Protein AF-A0A6P9AXK6-F1 (afdb_monomer)

Foldseek 3Di:
DVVVQVVVVCVQQPPDWFDPPPDIDGPDDHPQWDWDWDADPVPRDIDIDIDGDDDDDDPPDPVVVVVVVRVVVVVLVVVVWDDDPNDTHDPVPDDDDDDD

Structure (mmCIF, N/CA/C/O backbone):
data_AF-A0A6P9AXK6-F1
#
_entry.id   AF-A0A6P9AXK6-F1
#
loop_
_atom_site.group_PDB
_atom_site.id
_atom_site.type_symbol
_atom_site.label_atom_id
_atom_site.label_alt_id
_atom_site.label_comp_id
_atom_site.label_asym_id
_atom_site.label_entity_id
_atom_site.label_seq_id
_atom_site.pdbx_PDB_ins_code
_atom_site.Cartn_x
_atom_site.Cartn_y
_atom_site.Cartn_z
_atom_site.occupancy
_atom_site.B_iso_or_equiv
_atom_site.auth_seq_id
_atom_site.auth_comp_id
_atom_site.auth_asym_id
_atom_site.auth_atom_id
_atom_site.pdbx_PDB_model_num
ATOM 1 N N . MET A 1 1 ? -6.684 -11.138 -0.603 1.00 73.62 1 MET A N 1
ATOM 2 C CA . MET A 1 1 ? -7.975 -11.031 0.116 1.00 73.62 1 MET A CA 1
ATOM 3 C C . MET A 1 1 ? -8.063 -9.766 0.978 1.00 73.62 1 MET A C 1
ATOM 5 O O . MET A 1 1 ? -8.887 -8.919 0.667 1.00 73.62 1 MET A O 1
ATOM 9 N N . ARG A 1 2 ? -7.181 -9.572 1.978 1.00 86.00 2 ARG A N 1
ATOM 10 C CA . ARG A 1 2 ? -7.213 -8.416 2.908 1.00 86.00 2 ARG A CA 1
ATOM 11 C C . ARG A 1 2 ? -7.147 -7.041 2.234 1.00 86.00 2 ARG A C 1
ATOM 13 O O . ARG A 1 2 ? -7.969 -6.188 2.531 1.00 86.00 2 ARG A O 1
ATOM 20 N N . LEU A 1 3 ? -6.244 -6.863 1.265 1.00 86.31 3 LEU A N 1
ATOM 21 C CA . LEU A 1 3 ? -6.122 -5.601 0.521 1.00 86.31 3 LEU A CA 1
ATOM 22 C C . LEU A 1 3 ? -7.427 -5.196 -0.184 1.00 86.31 3 LEU A C 1
ATOM 24 O O . LEU A 1 3 ? -7.729 -4.016 -0.273 1.00 86.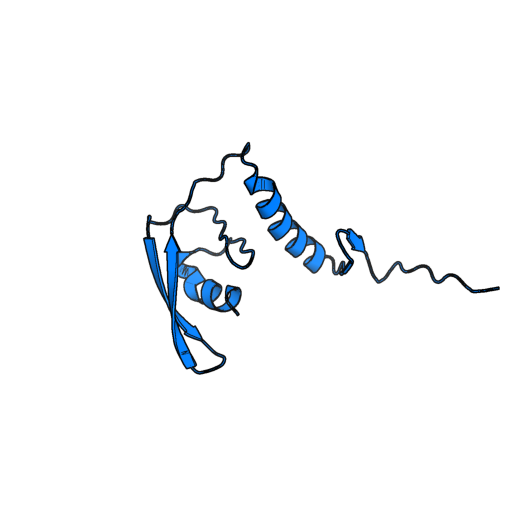31 3 LEU A O 1
ATOM 28 N N . ARG A 1 4 ? -8.199 -6.165 -0.695 1.00 88.00 4 ARG A N 1
ATOM 29 C CA . ARG A 1 4 ? -9.452 -5.879 -1.407 1.00 88.00 4 ARG A CA 1
ATOM 30 C C . ARG A 1 4 ? -10.520 -5.355 -0.451 1.00 88.00 4 ARG A C 1
ATOM 32 O O . ARG A 1 4 ? -11.114 -4.335 -0.753 1.00 88.00 4 ARG A O 1
ATOM 39 N N . MET A 1 5 ? -10.694 -6.016 0.694 1.00 90.19 5 MET A N 1
ATOM 40 C CA . MET A 1 5 ? -11.628 -5.580 1.742 1.00 90.19 5 MET A CA 1
ATOM 41 C C . MET A 1 5 ? -11.243 -4.197 2.283 1.00 90.19 5 MET A C 1
ATOM 43 O O . MET A 1 5 ? -12.093 -3.340 2.459 1.00 90.19 5 MET A O 1
ATOM 47 N N . LEU A 1 6 ? -9.944 -3.932 2.452 1.00 90.19 6 LEU A N 1
ATOM 48 C CA . LEU A 1 6 ? -9.470 -2.610 2.859 1.00 90.19 6 LEU A CA 1
ATOM 49 C C . LEU A 1 6 ? -9.812 -1.523 1.822 1.00 90.19 6 LEU A C 1
ATOM 51 O O . LEU A 1 6 ? -10.252 -0.439 2.188 1.00 90.19 6 LEU A O 1
ATOM 55 N N . LYS A 1 7 ? -9.656 -1.823 0.525 1.00 87.69 7 LYS A N 1
ATOM 56 C CA . LYS A 1 7 ? -9.984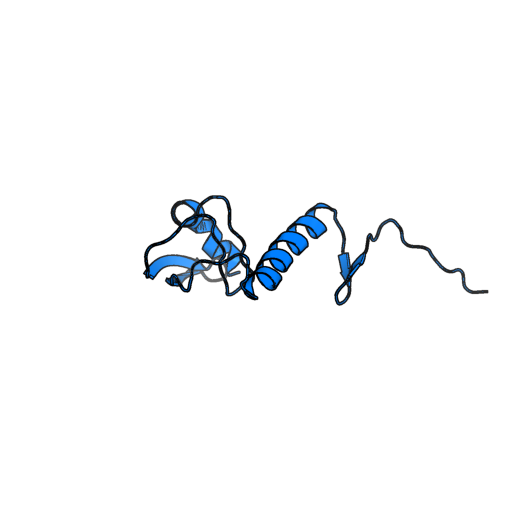 -0.896 -0.570 1.00 87.69 7 LYS A CA 1
ATOM 57 C C . LYS A 1 7 ? -11.471 -0.555 -0.674 1.00 87.69 7 LYS A C 1
ATOM 59 O O . LYS A 1 7 ? -11.793 0.495 -1.211 1.00 87.69 7 LYS A O 1
ATOM 64 N N . GLU A 1 8 ? -12.372 -1.397 -0.170 1.00 89.44 8 GLU A N 1
ATOM 65 C CA . GLU A 1 8 ? -13.811 -1.081 -0.133 1.00 89.44 8 GLU A CA 1
ATOM 66 C C . GLU A 1 8 ? -14.117 0.087 0.820 1.00 89.44 8 GLU A C 1
ATOM 68 O O . GLU A 1 8 ? -15.134 0.757 0.673 1.00 89.44 8 GLU A O 1
ATOM 73 N N . HIS A 1 9 ? -13.193 0.403 1.730 1.00 90.81 9 HIS A N 1
ATOM 74 C CA . HIS A 1 9 ? -13.296 1.512 2.673 1.00 90.81 9 HIS A CA 1
ATOM 75 C C . HIS A 1 9 ? -12.434 2.721 2.284 1.00 90.81 9 HIS A C 1
ATOM 77 O O . HIS A 1 9 ? -11.950 3.447 3.154 1.00 90.81 9 HIS A O 1
ATOM 83 N N . GLN A 1 10 ? -12.251 2.962 0.980 1.00 87.75 10 GLN A N 1
ATOM 84 C CA . GLN A 1 10 ? -11.487 4.099 0.446 1.00 87.75 10 GLN A CA 1
ATOM 85 C C . GLN A 1 10 ? -11.986 5.459 0.963 1.00 87.75 10 GLN A C 1
ATOM 87 O O . GLN A 1 10 ? -11.182 6.361 1.169 1.00 87.75 10 GLN A O 1
ATOM 92 N N . SER A 1 11 ? -13.278 5.587 1.280 1.00 87.81 11 SER A N 1
ATOM 93 C CA . SER A 1 11 ? -13.848 6.787 1.912 1.00 87.81 11 SER A CA 1
ATOM 94 C C . SER A 1 11 ? -13.258 7.109 3.291 1.00 87.81 11 SER A C 1
ATOM 96 O O . SER A 1 11 ? -13.276 8.265 3.702 1.00 87.81 11 SER A O 1
ATOM 98 N N . VAL A 1 12 ? -12.734 6.107 4.004 1.00 89.56 12 VAL A N 1
ATOM 99 C CA . VAL A 1 12 ? -12.161 6.259 5.350 1.00 89.56 12 VAL A CA 1
ATOM 100 C C . VAL A 1 12 ? -10.638 6.364 5.300 1.00 89.56 12 VAL A C 1
ATOM 102 O O . VAL A 1 12 ? -10.056 7.192 5.993 1.00 89.56 12 VAL A O 1
ATOM 105 N N . ILE A 1 13 ? -9.981 5.521 4.498 1.00 90.00 13 ILE A N 1
ATOM 106 C CA . ILE A 1 13 ? -8.509 5.459 4.426 1.00 90.00 13 ILE A CA 1
ATOM 107 C C . ILE A 1 13 ? -7.905 6.432 3.402 1.00 90.00 13 ILE A C 1
ATOM 109 O O . ILE A 1 13 ? -6.707 6.700 3.453 1.00 90.00 13 ILE A O 1
ATOM 113 N N . GLY A 1 14 ? -8.717 6.955 2.483 1.00 88.94 14 GLY A N 1
ATOM 114 C CA . GLY A 1 14 ? -8.290 7.802 1.375 1.00 88.94 14 GLY A CA 1
ATOM 115 C C . GLY A 1 14 ? -7.746 7.032 0.167 1.00 88.94 14 GLY A C 1
ATOM 116 O O . GLY A 1 14 ? -7.576 5.810 0.176 1.00 88.94 14 GLY A O 1
ATOM 117 N N . ASP A 1 15 ? -7.448 7.780 -0.894 1.00 86.69 15 ASP A N 1
ATOM 118 C CA . ASP A 1 15 ? -7.008 7.230 -2.185 1.00 86.69 15 ASP A CA 1
ATOM 119 C C . ASP A 1 15 ? -5.572 6.695 -2.150 1.00 86.69 15 ASP A C 1
ATOM 121 O O . ASP A 1 15 ? -5.204 5.765 -2.876 1.00 86.69 15 ASP A O 1
ATOM 125 N N . ILE A 1 16 ? -4.744 7.288 -1.290 1.00 89.06 16 ILE A N 1
ATOM 126 C CA . ILE A 1 16 ? -3.320 6.992 -1.185 1.00 89.06 16 ILE A CA 1
ATOM 127 C C . ILE A 1 16 ? -3.093 6.126 0.050 1.00 89.06 16 ILE A C 1
ATOM 129 O O . ILE A 1 16 ? -3.215 6.580 1.184 1.00 89.06 16 ILE A O 1
ATOM 133 N N . SER A 1 17 ? -2.715 4.869 -0.178 1.00 92.00 17 SER A N 1
ATOM 134 C CA . SER A 1 17 ? -2.356 3.929 0.882 1.00 92.00 17 SER A CA 1
ATOM 135 C C . SER A 1 17 ? -1.288 2.939 0.420 1.00 92.00 17 SER A C 1
ATOM 137 O O . SER A 1 17 ? -1.214 2.562 -0.757 1.00 92.00 17 SER A O 1
ATOM 139 N N . ALA A 1 18 ? -0.463 2.495 1.368 1.00 92.62 18 ALA A N 1
ATOM 140 C CA . ALA A 1 18 ? 0.439 1.364 1.196 1.00 92.62 18 ALA A CA 1
ATOM 141 C C . ALA A 1 18 ? 0.125 0.305 2.258 1.00 92.62 18 ALA A C 1
ATOM 143 O O . ALA A 1 18 ? -0.031 0.617 3.435 1.00 92.62 18 ALA A O 1
ATOM 144 N N . PHE A 1 19 ? -0.000 -0.950 1.832 1.00 91.75 19 PHE A N 1
ATOM 145 C CA . PHE A 1 19 ? -0.399 -2.056 2.699 1.00 91.75 19 PHE A CA 1
ATOM 146 C C . PHE A 1 19 ? 0.383 -3.315 2.338 1.00 91.75 19 PHE A C 1
ATOM 148 O O . PHE A 1 19 ? 0.368 -3.739 1.180 1.00 91.75 19 PHE A O 1
ATOM 155 N N . ASP A 1 20 ? 1.044 -3.918 3.324 1.00 88.56 20 ASP A N 1
ATOM 156 C CA . ASP A 1 20 ? 1.859 -5.128 3.142 1.00 88.56 20 ASP A CA 1
ATOM 157 C C .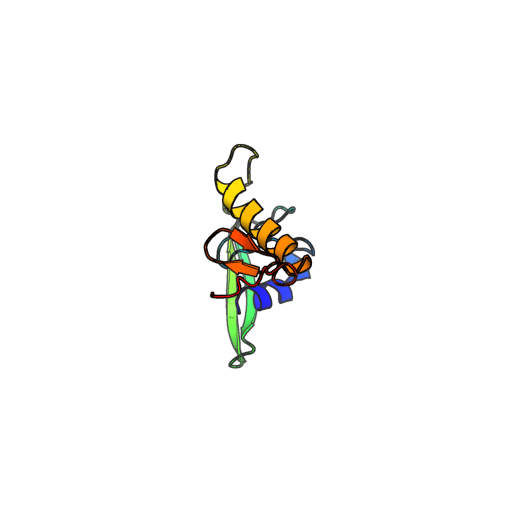 ASP A 1 20 ? 1.111 -6.438 3.461 1.00 88.56 20 ASP A C 1
ATOM 159 O O . ASP A 1 20 ? 1.630 -7.525 3.209 1.00 88.56 20 ASP A O 1
ATOM 163 N N . GLY A 1 21 ? -0.122 -6.352 3.973 1.00 88.00 21 GLY A N 1
ATOM 164 C CA . GLY A 1 21 ? -0.895 -7.497 4.469 1.00 88.00 21 GLY A CA 1
ATOM 165 C C . GLY A 1 21 ? -1.178 -7.458 5.974 1.00 88.00 21 GLY A C 1
ATOM 166 O O . GLY A 1 21 ? -2.084 -8.172 6.430 1.00 88.00 21 GLY A O 1
ATOM 167 N N . PHE A 1 22 ? -0.450 -6.615 6.710 1.00 88.12 22 PHE A N 1
ATOM 168 C CA . PHE A 1 22 ? -0.592 -6.380 8.144 1.00 88.12 22 PHE A CA 1
ATOM 169 C C . PHE A 1 22 ? -0.488 -4.890 8.505 1.00 88.12 22 PHE A C 1
ATOM 171 O O . PHE A 1 22 ? -1.412 -4.357 9.117 1.00 88.12 22 PHE A O 1
ATOM 178 N N . LEU A 1 23 ? 0.582 -4.206 8.095 1.00 91.94 23 LEU A N 1
ATOM 179 C CA . LEU A 1 23 ? 0.795 -2.787 8.354 1.00 91.94 23 LEU A CA 1
ATOM 180 C C . LEU A 1 23 ? 0.170 -1.927 7.252 1.00 91.94 23 LEU A C 1
ATOM 182 O O . LEU A 1 23 ? 0.375 -2.158 6.057 1.00 91.94 23 LEU A O 1
ATOM 186 N N . LEU A 1 24 ? -0.590 -0.918 7.675 1.00 93.50 24 LEU A N 1
ATOM 187 C CA . LEU A 1 24 ? -1.216 0.077 6.814 1.00 93.50 24 LEU A CA 1
ATOM 188 C C . LEU A 1 24 ? -0.523 1.426 7.005 1.00 93.50 24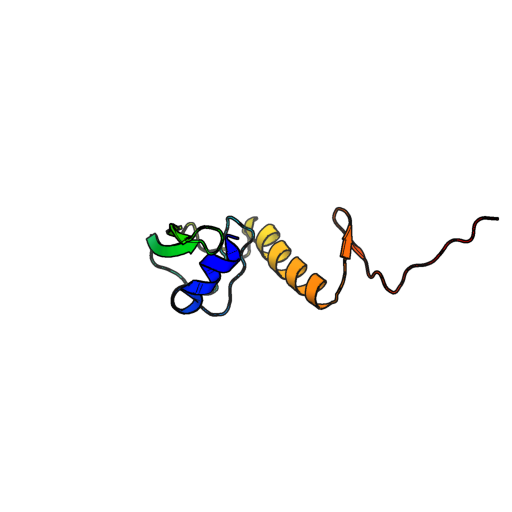 LEU A C 1
ATOM 190 O O . LEU A 1 24 ? -0.528 1.982 8.100 1.00 93.50 24 LEU A O 1
ATOM 194 N N . TYR A 1 25 ? 0.039 1.953 5.924 1.00 93.62 25 TYR A N 1
ATOM 195 C CA . TYR A 1 25 ? 0.671 3.263 5.873 1.00 93.62 25 TYR A CA 1
ATOM 196 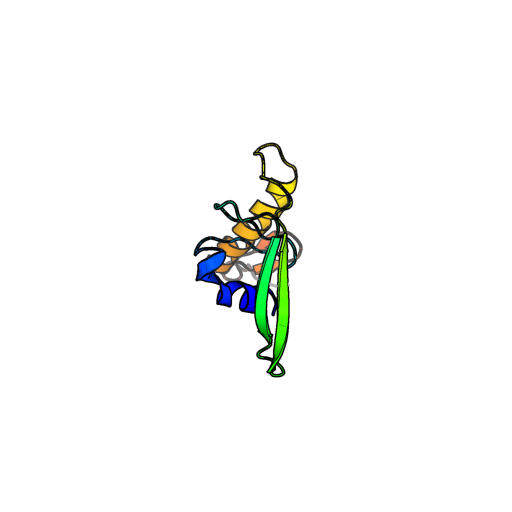C C . TYR A 1 25 ? -0.245 4.244 5.144 1.00 93.62 25 TYR A C 1
ATOM 198 O O . TYR A 1 25 ? -0.661 3.981 4.009 1.00 93.62 25 TYR A O 1
ATOM 206 N N . LEU A 1 26 ? -0.535 5.372 5.793 1.00 94.25 26 LEU A N 1
ATOM 207 C CA . LEU A 1 26 ? -1.427 6.416 5.295 1.00 94.25 26 LEU A CA 1
ATOM 208 C C . LEU A 1 26 ? -0.756 7.792 5.397 1.00 94.25 26 LEU A C 1
ATOM 210 O O . LEU A 1 26 ? -0.021 8.032 6.356 1.00 94.25 26 LEU A O 1
ATOM 214 N N . PRO A 1 27 ? -1.039 8.712 4.458 1.00 92.38 27 PRO A N 1
ATOM 215 C CA . PRO A 1 27 ? -0.627 10.111 4.564 1.00 92.38 27 PRO A CA 1
ATOM 216 C C . PRO A 1 27 ? -1.539 10.927 5.496 1.00 92.38 27 PRO A C 1
ATOM 218 O O . PRO A 1 27 ? -1.237 12.078 5.797 1.00 92.38 27 PRO A O 1
ATOM 221 N N . ILE A 1 28 ? -2.658 10.346 5.942 1.00 91.94 28 ILE A N 1
ATOM 222 C CA . ILE A 1 28 ? -3.618 10.962 6.859 1.00 91.94 28 ILE A CA 1
ATOM 223 C C . ILE A 1 28 ? -3.578 10.280 8.225 1.00 91.94 28 ILE A C 1
ATOM 225 O O . ILE A 1 28 ? -3.351 9.074 8.336 1.00 91.94 28 ILE A O 1
ATOM 229 N N . LYS A 1 29 ? -3.844 11.054 9.278 1.00 92.00 29 LYS A N 1
ATOM 230 C CA . LYS A 1 29 ? -3.984 10.530 10.636 1.00 92.00 29 LYS A CA 1
ATOM 231 C C . LYS A 1 29 ? -5.424 10.078 10.866 1.00 92.00 29 LYS A C 1
ATOM 233 O O . LYS A 1 29 ? -6.348 10.879 10.755 1.00 92.00 29 LYS A O 1
ATOM 238 N N . LEU A 1 30 ? -5.599 8.810 11.224 1.00 92.31 30 LEU A N 1
ATOM 239 C CA . LEU A 1 30 ? -6.895 8.255 11.610 1.00 92.31 30 LEU A CA 1
ATOM 240 C C . LEU A 1 30 ? -7.149 8.402 13.122 1.00 92.31 30 LEU A C 1
ATOM 242 O O . LEU A 1 30 ? -6.202 8.588 13.896 1.00 92.31 30 LEU A O 1
ATOM 246 N N . PRO A 1 31 ? -8.415 8.278 13.567 1.00 93.25 31 PRO A N 1
ATOM 247 C CA . PRO A 1 31 ? -8.740 8.071 14.974 1.00 93.25 31 PRO A CA 1
ATOM 248 C C . PRO A 1 31 ? -8.026 6.843 15.558 1.00 93.25 31 PRO A C 1
ATOM 250 O O . PRO A 1 31 ? -7.650 5.923 14.833 1.00 93.25 31 PRO A O 1
ATOM 253 N N . GLN A 1 32 ? -7.887 6.799 16.888 1.00 93.62 32 GLN A N 1
ATOM 254 C CA . GLN A 1 32 ? -7.121 5.752 17.578 1.00 93.62 32 GLN A CA 1
ATOM 255 C C . GLN A 1 32 ? -7.581 4.328 17.232 1.00 93.62 32 GLN A C 1
ATOM 257 O O . GLN A 1 32 ? -6.756 3.430 17.071 1.00 93.62 32 GLN A O 1
ATOM 262 N N . ASN A 1 33 ? -8.892 4.122 17.121 1.00 94.06 33 ASN A N 1
ATOM 263 C CA . ASN A 1 33 ? -9.491 2.860 16.714 1.00 94.06 33 ASN A CA 1
ATOM 264 C C . ASN A 1 33 ? -10.577 3.141 15.678 1.00 94.06 33 ASN A C 1
ATOM 266 O O . ASN A 1 33 ? -11.460 3.965 15.914 1.00 94.06 33 ASN A O 1
ATOM 270 N N . VAL A 1 34 ? -10.534 2.421 14.564 1.00 93.94 34 VAL A N 1
ATOM 271 C CA . VAL A 1 34 ? -11.548 2.458 13.512 1.00 93.94 34 VAL A CA 1
ATOM 272 C C . VAL A 1 34 ? -12.027 1.029 13.292 1.00 93.94 34 VAL A C 1
ATOM 274 O O . VAL A 1 34 ? -11.223 0.142 13.013 1.00 93.94 34 VAL A O 1
ATOM 277 N N . ASN A 1 35 ? -13.330 0.802 13.443 1.00 93.88 35 ASN A N 1
ATOM 278 C CA . ASN A 1 35 ? -13.959 -0.486 13.166 1.00 93.88 35 ASN A CA 1
ATOM 279 C C . ASN A 1 35 ? -14.784 -0.359 11.889 1.00 93.88 35 ASN A C 1
ATOM 281 O O . ASN A 1 35 ? -15.603 0.551 11.767 1.00 93.88 35 ASN A O 1
ATOM 285 N N . LEU A 1 36 ? -14.559 -1.264 10.948 1.00 91.69 36 LEU A N 1
ATOM 286 C CA . LEU A 1 36 ? -15.180 -1.289 9.634 1.00 91.69 36 LEU A CA 1
ATOM 287 C C . LEU A 1 36 ? -15.796 -2.664 9.416 1.00 91.69 36 LEU A C 1
ATOM 289 O O . LEU A 1 36 ? -15.219 -3.676 9.798 1.00 91.69 36 LEU A O 1
ATOM 293 N N . LYS A 1 37 ? -16.962 -2.710 8.783 1.00 92.12 37 LYS A N 1
ATOM 294 C CA . LYS A 1 37 ? -17.614 -3.962 8.401 1.00 92.12 37 LYS A CA 1
ATOM 295 C C . LYS A 1 37 ? -17.494 -4.142 6.900 1.00 92.12 37 LYS A C 1
ATOM 297 O O . LYS A 1 37 ? -17.843 -3.233 6.154 1.00 92.12 37 LYS A O 1
ATOM 302 N N . CYS A 1 38 ? -17.044 -5.312 6.473 1.00 89.88 38 CYS A N 1
ATOM 303 C CA . CYS A 1 38 ? -17.018 -5.696 5.068 1.00 89.88 38 CYS A CA 1
ATOM 304 C C . CYS A 1 38 ? -17.527 -7.123 4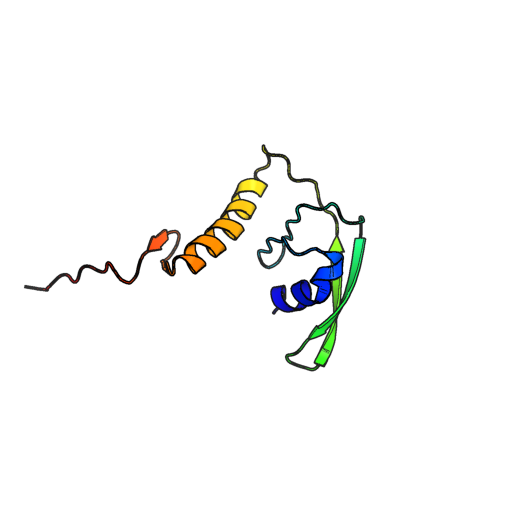.902 1.00 89.88 38 CYS A C 1
ATOM 306 O O . CYS A 1 38 ? -17.461 -7.929 5.829 1.00 89.88 38 CYS A O 1
ATOM 308 N N . GLU A 1 39 ? -17.956 -7.459 3.697 1.00 89.44 39 GLU A N 1
ATOM 309 C CA . GLU A 1 39 ? -18.341 -8.819 3.353 1.00 89.44 39 GLU A CA 1
ATOM 310 C C . GLU A 1 39 ? -17.210 -9.512 2.592 1.00 89.44 39 GLU A C 1
ATOM 312 O O . GLU A 1 39 ? -16.643 -8.996 1.620 1.00 89.44 39 GLU A O 1
ATOM 317 N N . ARG A 1 40 ? -16.863 -10.723 3.019 1.00 88.06 40 ARG A N 1
ATOM 318 C CA . ARG A 1 40 ? -15.877 -11.531 2.322 1.00 88.06 40 ARG A CA 1
ATOM 319 C C . ARG A 1 40 ? -16.507 -12.144 1.070 1.00 88.06 40 ARG A C 1
ATOM 321 O O . ARG A 1 40 ? -17.182 -13.159 1.121 1.00 88.06 40 ARG A O 1
ATOM 328 N N . LYS A 1 41 ? -16.151 -11.604 -0.096 1.00 85.12 41 LYS A N 1
ATOM 329 C CA . LYS A 1 41 ? -16.637 -12.070 -1.415 1.00 85.12 41 LYS A CA 1
ATOM 330 C C . LYS A 1 41 ? -16.367 -13.541 -1.775 1.00 85.12 41 LYS A C 1
ATOM 332 O O . LYS A 1 41 ? -16.842 -13.984 -2.811 1.00 85.12 41 LYS A O 1
ATOM 337 N N . THR A 1 42 ? -15.564 -14.281 -1.007 1.00 86.75 42 THR A N 1
ATOM 338 C CA . THR A 1 42 ? -15.338 -15.715 -1.269 1.00 86.75 42 THR A CA 1
ATOM 339 C C . THR A 1 42 ? -16.454 -16.600 -0.725 1.00 86.75 42 THR A C 1
ATOM 341 O O . THR A 1 42 ? -16.661 -17.677 -1.264 1.00 86.75 42 THR A O 1
ATOM 344 N N . ASP A 1 43 ? -17.137 -16.178 0.339 1.00 89.88 43 ASP A N 1
ATOM 345 C CA . ASP A 1 43 ? -18.127 -16.993 1.057 1.00 89.88 43 ASP A CA 1
ATOM 346 C C . ASP A 1 43 ? -19.313 -16.192 1.623 1.00 89.88 43 ASP A C 1
ATOM 348 O O . ASP A 1 43 ? -20.170 -16.766 2.285 1.00 89.88 43 ASP A O 1
ATOM 352 N N . GLY A 1 44 ? -19.373 -14.881 1.382 1.00 87.44 44 GLY A N 1
ATOM 353 C CA . GLY A 1 44 ? -20.458 -14.005 1.831 1.00 87.44 44 GLY A CA 1
ATOM 354 C C . GLY A 1 44 ? -20.459 -13.707 3.333 1.00 87.44 44 GLY A C 1
ATOM 355 O O . GLY A 1 44 ? -21.415 -13.142 3.852 1.00 87.44 44 GLY A O 1
ATOM 356 N N . MET A 1 45 ? -19.406 -14.089 4.061 1.00 90.81 45 MET A N 1
ATOM 357 C CA . MET A 1 45 ? -19.346 -13.896 5.512 1.00 90.81 45 MET A CA 1
ATOM 358 C C . MET A 1 45 ? -19.041 -12.439 5.876 1.00 90.81 45 MET A C 1
ATOM 360 O O . MET A 1 45 ? -18.130 -11.828 5.309 1.00 90.81 45 MET A O 1
ATOM 364 N N . GLU A 1 46 ? -19.743 -11.899 6.878 1.00 91.81 46 GLU A N 1
ATOM 365 C CA . GLU A 1 46 ? -19.414 -10.591 7.455 1.00 91.81 46 GLU A CA 1
ATOM 366 C C . GLU A 1 46 ? -18.076 -10.677 8.211 1.00 91.81 46 GLU A C 1
ATOM 368 O O . GLU A 1 46 ? -17.848 -11.559 9.041 1.00 91.81 46 GLU A O 1
ATOM 373 N N . VAL A 1 47 ? -17.173 -9.746 7.918 1.00 91.75 47 VAL A N 1
ATOM 374 C CA . VAL A 1 47 ? -15.858 -9.621 8.543 1.00 91.75 47 VAL A CA 1
ATOM 375 C C . VAL A 1 47 ? -15.734 -8.228 9.145 1.00 91.75 47 VAL A C 1
ATOM 377 O O . VAL A 1 47 ? -15.997 -7.219 8.491 1.00 91.75 47 VAL A O 1
ATOM 380 N N . ASN A 1 48 ? -15.279 -8.173 10.394 1.00 92.19 48 ASN A N 1
ATOM 381 C CA . ASN A 1 48 ? -14.981 -6.922 11.078 1.00 92.19 48 ASN A CA 1
ATOM 382 C C . ASN A 1 48 ? -13.489 -6.579 10.915 1.00 92.19 48 ASN A C 1
ATOM 384 O O . ASN A 1 48 ? -12.616 -7.315 11.381 1.00 92.19 48 ASN A O 1
ATOM 388 N N . LEU A 1 49 ? -13.192 -5.472 10.237 1.00 91.75 49 LEU A N 1
ATOM 389 C CA . LEU A 1 49 ? -11.860 -4.890 10.126 1.00 91.75 49 LEU A CA 1
ATOM 390 C C . LEU A 1 49 ? -11.643 -3.878 11.249 1.00 91.75 49 LEU A C 1
ATOM 392 O O . LEU A 1 49 ? -12.281 -2.831 11.293 1.00 91.75 49 LEU A O 1
ATOM 396 N N . LYS A 1 50 ? -10.662 -4.148 12.105 1.00 93.25 50 LYS A N 1
ATOM 397 C CA . LYS A 1 50 ? -10.197 -3.201 13.116 1.00 93.25 50 LYS A CA 1
ATOM 398 C C . LYS A 1 50 ? -8.869 -2.592 12.683 1.00 93.25 50 LYS A C 1
ATOM 400 O O . LYS A 1 50 ? -7.873 -3.301 12.56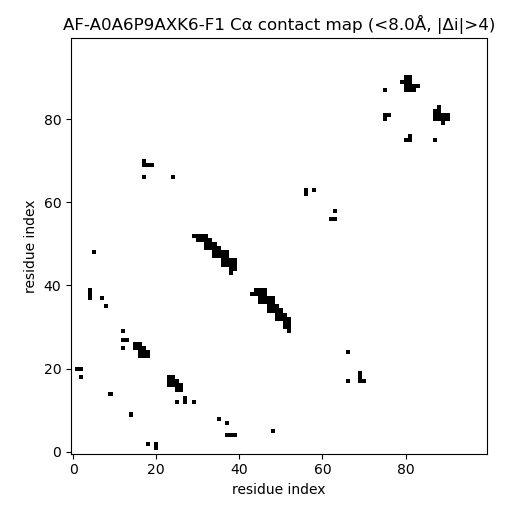3 1.00 93.25 50 LYS A O 1
ATOM 405 N N . ILE A 1 51 ? -8.852 -1.281 12.479 1.00 93.38 51 ILE A N 1
ATOM 406 C CA . ILE A 1 51 ? -7.644 -0.497 12.219 1.00 93.38 51 ILE A CA 1
ATOM 407 C C . ILE A 1 51 ? -7.304 0.254 13.503 1.00 93.38 51 ILE A C 1
ATOM 409 O O . ILE A 1 51 ? -8.154 0.932 14.081 1.00 93.38 51 ILE A O 1
ATOM 413 N N . GLN A 1 52 ? -6.065 0.117 13.966 1.00 95.00 52 GLN A N 1
ATOM 414 C CA . GLN A 1 52 ? -5.581 0.805 15.159 1.00 95.00 52 GLN A CA 1
ATOM 415 C C . GLN A 1 52 ? -4.423 1.716 14.783 1.00 95.00 52 GLN A C 1
ATOM 417 O O . GLN A 1 52 ? -3.491 1.288 14.099 1.00 95.00 52 GLN A O 1
ATOM 422 N N . MET A 1 53 ? -4.476 2.963 15.245 1.00 94.12 53 MET A N 1
ATOM 423 C CA . MET A 1 53 ? -3.367 3.892 15.083 1.00 94.12 53 MET A CA 1
ATOM 424 C C . MET A 1 53 ? -2.218 3.443 15.989 1.0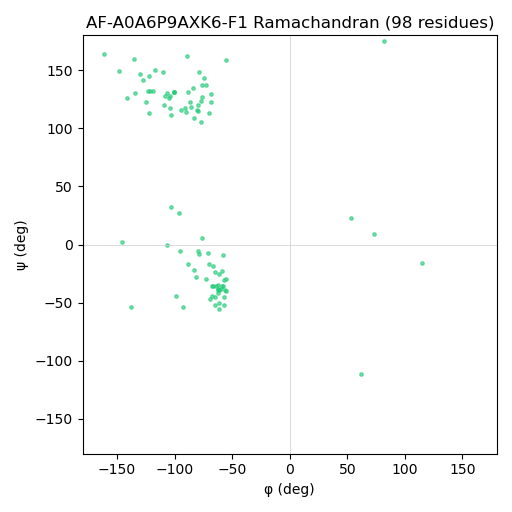0 94.12 53 MET A C 1
ATOM 426 O O . MET A 1 53 ? -2.340 3.463 17.215 1.00 94.12 53 MET A O 1
ATOM 430 N N . THR A 1 54 ? -1.116 3.005 15.384 1.00 93.06 54 THR A N 1
ATOM 431 C CA . THR A 1 54 ? 0.044 2.476 16.116 1.00 93.06 54 THR A CA 1
ATOM 432 C C . THR A 1 54 ? 1.073 3.560 16.394 1.00 93.06 54 THR A C 1
ATOM 434 O O . THR A 1 54 ? 1.453 3.762 17.542 1.00 93.06 54 THR A O 1
ATOM 437 N N . LYS A 1 55 ? 1.517 4.277 15.358 1.00 91.44 55 LYS A N 1
ATOM 438 C CA . LYS A 1 55 ? 2.452 5.398 15.485 1.00 91.44 55 LYS A CA 1
ATOM 439 C C . LYS A 1 55 ? 2.444 6.299 14.257 1.00 91.44 55 LYS A C 1
ATOM 441 O O . LYS A 1 55 ? 1.998 5.901 13.184 1.00 91.44 55 LYS A O 1
ATOM 446 N N . ILE A 1 56 ? 2.999 7.495 14.422 1.00 92.25 56 ILE A N 1
ATOM 447 C CA . ILE A 1 56 ? 3.399 8.358 13.309 1.00 92.25 56 ILE A CA 1
ATOM 448 C C . ILE A 1 56 ? 4.797 7.913 12.867 1.00 92.25 56 ILE A C 1
ATOM 450 O O . ILE A 1 56 ? 5.654 7.626 13.703 1.00 92.25 56 ILE A O 1
ATOM 454 N N . LEU A 1 57 ? 5.008 7.778 11.558 1.00 92.25 57 LEU A N 1
ATOM 455 C CA . LEU A 1 57 ? 6.285 7.330 11.012 1.00 92.25 57 LEU A CA 1
ATOM 456 C C . LEU A 1 57 ? 7.252 8.513 10.917 1.00 92.25 57 LEU A C 1
ATOM 458 O O . LEU A 1 57 ? 7.081 9.389 10.074 1.00 92.25 57 LEU A O 1
ATOM 462 N N . GLU A 1 58 ? 8.264 8.526 11.778 1.00 92.25 58 GLU A N 1
ATOM 463 C CA . GLU A 1 58 ? 9.355 9.497 11.693 1.00 92.25 58 GLU A CA 1
ATOM 464 C C . GLU A 1 58 ? 10.363 9.106 10.600 1.00 92.25 58 GLU A C 1
ATOM 466 O O . GLU A 1 58 ? 10.590 7.910 10.392 1.00 92.25 58 GLU A O 1
ATOM 471 N N . PRO A 1 59 ? 11.025 10.076 9.937 1.00 88.19 59 PRO A N 1
ATOM 472 C CA . PRO A 1 59 ? 11.993 9.795 8.871 1.00 88.19 59 PRO A CA 1
ATOM 473 C C . PRO A 1 59 ? 13.159 8.890 9.292 1.00 88.19 59 PRO A C 1
ATOM 475 O O . PRO A 1 59 ? 13.661 8.118 8.480 1.00 88.19 59 PRO A O 1
ATOM 478 N N . SER A 1 60 ? 13.565 8.955 10.561 1.00 90.94 60 SER A N 1
ATOM 479 C CA . SER A 1 60 ? 14.625 8.137 11.164 1.00 90.94 60 SER A CA 1
ATOM 480 C C . SER A 1 60 ? 14.173 6.724 11.550 1.00 90.94 60 SER A C 1
ATOM 482 O O . SER A 1 60 ? 14.991 5.916 11.985 1.00 90.94 60 SER A O 1
ATOM 484 N N . SER A 1 61 ? 12.882 6.400 11.430 1.00 92.31 61 SER A N 1
ATOM 485 C CA . SER A 1 61 ? 12.355 5.118 11.888 1.00 92.31 61 SER A CA 1
ATOM 486 C C . SER A 1 61 ? 12.781 3.966 10.979 1.00 92.31 61 SER A C 1
ATOM 488 O O . SER A 1 61 ? 12.620 4.018 9.762 1.00 92.31 61 SER A O 1
ATOM 490 N N . GLU A 1 62 ? 13.177 2.843 11.577 1.00 88.88 62 GLU A N 1
ATOM 491 C CA . GLU A 1 62 ? 13.476 1.602 10.846 1.00 88.88 62 GLU A CA 1
ATOM 492 C C . GLU A 1 62 ? 12.287 1.078 10.021 1.00 88.88 62 GLU A C 1
ATOM 494 O O . GLU A 1 62 ? 12.475 0.384 9.022 1.00 88.88 62 GLU A O 1
ATOM 499 N N . LEU A 1 63 ? 11.050 1.457 10.377 1.00 88.69 63 LEU A N 1
ATOM 500 C CA . LEU A 1 63 ? 9.855 1.093 9.608 1.00 88.69 63 LEU A CA 1
ATOM 501 C C . LEU A 1 63 ? 9.734 1.821 8.258 1.00 88.69 63 LEU A C 1
ATOM 503 O O . LEU A 1 63 ? 8.866 1.460 7.460 1.00 88.69 63 LEU A O 1
ATOM 507 N N . CYS A 1 64 ? 10.603 2.793 7.969 1.00 91.44 64 CYS A N 1
ATOM 508 C CA . CYS A 1 64 ? 10.710 3.395 6.643 1.00 91.44 64 CYS A CA 1
ATOM 509 C C . CYS A 1 64 ? 11.168 2.369 5.597 1.00 91.44 64 CYS A C 1
ATOM 511 O O . CYS A 1 64 ? 10.667 2.375 4.477 1.00 91.44 64 CYS A O 1
ATOM 513 N N . ILE A 1 65 ? 12.054 1.433 5.953 1.00 91.81 65 ILE A N 1
ATOM 514 C CA . ILE A 1 65 ? 12.540 0.401 5.022 1.00 91.81 65 ILE A CA 1
ATOM 515 C C . ILE A 1 65 ? 11.394 -0.499 4.516 1.00 91.81 65 ILE A C 1
ATOM 517 O O . ILE A 1 65 ? 11.207 -0.589 3.299 1.00 91.81 65 ILE A O 1
ATOM 521 N N . PRO A 1 66 ? 10.590 -1.158 5.378 1.00 91.00 66 PRO A N 1
ATOM 522 C CA . PRO A 1 66 ? 9.458 -1.952 4.910 1.00 91.00 66 PRO A CA 1
ATOM 523 C C . PRO A 1 66 ? 8.410 -1.105 4.178 1.00 91.00 66 PRO A C 1
ATOM 525 O O . PRO A 1 66 ? 7.873 -1.573 3.175 1.00 91.00 66 PRO A O 1
ATOM 528 N N . PHE A 1 67 ? 8.183 0.149 4.586 1.00 92.25 67 PHE A N 1
ATOM 529 C CA . PHE A 1 67 ? 7.316 1.079 3.855 1.00 92.25 67 PHE A CA 1
ATOM 530 C C . PHE A 1 67 ? 7.778 1.281 2.404 1.00 92.25 67 PHE A C 1
ATOM 532 O O . PHE A 1 67 ? 7.006 1.063 1.465 1.00 92.25 67 PHE A O 1
ATOM 539 N N . TYR A 1 68 ? 9.055 1.619 2.207 1.00 92.75 68 TYR A N 1
ATOM 540 C CA . TYR A 1 68 ? 9.630 1.786 0.876 1.00 92.75 68 TYR A CA 1
ATOM 541 C C . TYR A 1 68 ? 9.587 0.492 0.071 1.00 92.75 68 TYR A C 1
ATOM 543 O O . TYR A 1 68 ? 9.255 0.528 -1.109 1.00 92.75 68 TYR A O 1
ATOM 551 N N . ASN A 1 69 ? 9.822 -0.666 0.692 1.00 92.19 69 ASN A N 1
ATOM 552 C CA . ASN A 1 69 ? 9.713 -1.953 0.006 1.00 92.19 69 ASN A CA 1
ATOM 553 C C . ASN A 1 69 ? 8.308 -2.201 -0.562 1.00 92.19 69 ASN A C 1
ATOM 555 O O . ASN A 1 69 ? 8.183 -2.739 -1.664 1.00 92.19 69 ASN A O 1
ATOM 559 N N . VAL A 1 70 ? 7.246 -1.803 0.147 1.00 92.38 70 VAL A N 1
ATOM 560 C CA . VAL A 1 70 ? 5.865 -1.908 -0.359 1.00 92.38 70 VAL A CA 1
ATOM 561 C C . VAL A 1 70 ? 5.664 -1.011 -1.580 1.00 92.38 70 VAL A C 1
ATOM 563 O O . VAL A 1 70 ? 5.101 -1.458 -2.583 1.00 92.38 70 VAL A O 1
ATOM 566 N N . ILE A 1 71 ? 6.150 0.231 -1.521 1.00 93.56 71 ILE A N 1
ATOM 567 C CA . ILE A 1 71 ? 6.046 1.186 -2.631 1.00 93.56 71 ILE A CA 1
ATOM 568 C C . ILE A 1 71 ? 6.856 0.705 -3.833 1.00 93.56 71 ILE A C 1
ATOM 570 O O . ILE A 1 71 ? 6.310 0.584 -4.929 1.00 93.56 71 ILE A O 1
ATOM 574 N N . PHE A 1 72 ? 8.130 0.369 -3.641 1.00 94.12 72 PHE A N 1
ATOM 575 C CA . PHE A 1 72 ? 9.006 -0.067 -4.722 1.00 94.12 72 PHE A CA 1
ATOM 576 C C . PHE A 1 72 ? 8.507 -1.350 -5.372 1.00 94.12 72 PHE A C 1
ATOM 578 O O . PHE A 1 72 ? 8.483 -1.420 -6.592 1.00 94.12 72 PHE A O 1
ATOM 585 N N . ARG A 1 73 ? 7.987 -2.325 -4.616 1.00 92.19 73 ARG A N 1
ATOM 586 C CA . ARG A 1 73 ? 7.333 -3.507 -5.212 1.00 92.19 73 ARG A CA 1
ATOM 587 C C . ARG A 1 73 ? 6.192 -3.129 -6.155 1.00 92.19 73 ARG A C 1
ATOM 589 O O . ARG A 1 73 ? 6.034 -3.756 -7.200 1.00 92.19 73 ARG A O 1
ATOM 596 N N . LYS A 1 74 ? 5.398 -2.113 -5.804 1.00 91.00 74 LYS A N 1
ATOM 597 C CA . LYS A 1 74 ? 4.323 -1.609 -6.667 1.00 91.00 74 LYS A CA 1
ATOM 598 C C . LYS A 1 74 ? 4.889 -0.940 -7.921 1.00 91.00 74 LYS A C 1
ATOM 600 O O . LYS A 1 74 ? 4.391 -1.222 -9.004 1.00 91.00 74 LYS A O 1
ATOM 605 N N . VAL A 1 75 ? 5.926 -0.113 -7.783 1.00 94.75 75 VAL A N 1
ATOM 606 C CA . VAL A 1 75 ? 6.607 0.549 -8.911 1.00 94.75 75 VAL A CA 1
ATOM 607 C C . VAL A 1 75 ? 7.229 -0.479 -9.858 1.00 94.75 75 VAL A C 1
ATOM 609 O O . VAL A 1 75 ? 6.933 -0.461 -11.046 1.00 94.75 75 VAL A O 1
ATOM 612 N N . MET A 1 76 ? 7.995 -1.438 -9.340 1.00 95.19 76 MET A N 1
ATOM 613 C CA . MET A 1 76 ? 8.622 -2.498 -10.137 1.00 95.19 76 MET A CA 1
ATOM 614 C C . MET A 1 76 ? 7.588 -3.338 -10.893 1.00 95.19 76 MET A C 1
ATOM 616 O O . MET A 1 76 ? 7.813 -3.712 -12.038 1.00 95.19 76 MET A O 1
ATOM 620 N N . LYS A 1 77 ? 6.417 -3.582 -10.287 1.00 92.12 77 LYS A N 1
ATOM 621 C CA . LYS A 1 77 ? 5.303 -4.255 -10.964 1.00 92.12 77 LYS A CA 1
ATOM 622 C C . LYS A 1 77 ? 4.715 -3.424 -12.112 1.00 92.12 77 LYS A C 1
ATOM 624 O O . LYS A 1 77 ? 4.281 -4.006 -13.097 1.00 92.12 77 LYS A O 1
ATOM 629 N N . ILE A 1 78 ? 4.666 -2.095 -11.983 1.00 94.06 78 ILE A N 1
ATOM 630 C CA . ILE A 1 78 ? 4.219 -1.193 -13.062 1.00 94.06 78 ILE A CA 1
ATOM 631 C C . ILE A 1 78 ? 5.218 -1.215 -14.225 1.00 94.06 78 ILE A C 1
ATOM 633 O O . ILE A 1 78 ? 4.802 -1.193 -15.375 1.00 94.06 78 ILE A O 1
ATOM 637 N N . LEU A 1 79 ? 6.512 -1.330 -13.921 1.00 94.50 79 LEU A N 1
ATOM 638 C CA . LEU A 1 79 ? 7.588 -1.501 -14.903 1.00 94.50 79 LEU A CA 1
ATOM 639 C C . LEU A 1 79 ? 7.670 -2.928 -15.491 1.00 94.50 79 LEU A C 1
ATOM 641 O O . LEU A 1 79 ? 8.622 -3.237 -16.194 1.00 94.50 79 LEU A O 1
ATOM 645 N N . ASP A 1 80 ? 6.718 -3.809 -15.163 1.00 93.44 80 ASP A N 1
ATOM 646 C CA . ASP A 1 80 ? 6.677 -5.240 -15.516 1.00 93.44 80 ASP A CA 1
ATOM 647 C C . ASP A 1 80 ? 7.935 -6.062 -15.150 1.00 93.44 80 ASP A C 1
ATOM 649 O O . ASP A 1 80 ? 8.173 -7.158 -15.663 1.00 93.44 80 ASP A O 1
ATOM 653 N N . MET A 1 81 ? 8.715 -5.591 -14.175 1.00 95.25 81 MET A N 1
ATOM 654 C CA . MET A 1 81 ? 9.859 -6.338 -13.656 1.00 95.25 81 MET A CA 1
ATOM 655 C C . MET A 1 81 ? 9.397 -7.503 -12.772 1.00 95.25 81 MET A C 1
ATOM 657 O O . MET A 1 81 ? 8.447 -7.397 -11.986 1.00 95.25 81 MET A O 1
ATOM 661 N N . LYS A 1 82 ? 10.104 -8.633 -12.851 1.00 92.81 82 LYS A N 1
ATOM 662 C CA . LYS A 1 82 ? 9.818 -9.841 -12.068 1.00 92.81 82 LYS A CA 1
ATOM 663 C C . LYS A 1 82 ? 10.757 -9.950 -10.874 1.00 92.81 82 LYS A C 1
ATOM 665 O O . LYS A 1 82 ? 11.971 -9.831 -11.004 1.00 92.81 82 LYS A O 1
ATOM 670 N N . LEU A 1 83 ? 10.183 -10.204 -9.701 1.00 93.19 83 LEU A N 1
ATOM 671 C CA . LEU A 1 83 ? 10.945 -10.473 -8.485 1.00 93.19 83 LEU A CA 1
ATOM 672 C C . LEU A 1 83 ? 11.433 -11.926 -8.495 1.00 93.19 83 LEU A C 1
ATOM 674 O O . LEU A 1 83 ? 10.617 -12.846 -8.482 1.00 93.19 83 LEU A O 1
ATOM 678 N N . VAL A 1 84 ? 12.750 -12.121 -8.448 1.00 92.44 84 VAL A N 1
ATOM 679 C CA . VAL A 1 84 ? 13.390 -13.424 -8.233 1.00 92.44 84 VAL A CA 1
ATOM 680 C C . VAL A 1 84 ? 14.275 -13.312 -6.994 1.00 92.44 84 VAL A C 1
ATOM 682 O O . VAL A 1 84 ? 15.246 -12.554 -6.953 1.00 92.44 84 VAL A O 1
ATOM 685 N N . GLY A 1 85 ? 13.902 -14.026 -5.930 1.00 90.75 85 GLY A N 1
ATOM 686 C CA . GLY A 1 85 ? 14.540 -13.878 -4.623 1.00 90.75 85 GLY A CA 1
ATOM 687 C C . GLY A 1 85 ? 14.355 -12.464 -4.058 1.00 90.75 85 GLY A C 1
ATOM 688 O O . GLY A 1 85 ? 13.246 -12.079 -3.690 1.00 90.75 85 GLY A O 1
ATOM 689 N N . ARG A 1 86 ? 15.449 -11.696 -3.967 1.00 89.44 86 ARG A N 1
ATOM 690 C CA . ARG A 1 86 ? 15.458 -10.305 -3.465 1.00 89.44 86 ARG A CA 1
ATOM 691 C C . ARG A 1 86 ? 15.650 -9.250 -4.559 1.00 89.44 86 ARG A C 1
ATOM 693 O O . ARG A 1 86 ? 15.629 -8.066 -4.241 1.00 89.44 86 ARG A O 1
ATOM 700 N N . ASN A 1 87 ? 15.803 -9.667 -5.814 1.00 92.75 87 ASN A N 1
ATOM 701 C CA . ASN A 1 87 ? 16.150 -8.786 -6.925 1.00 92.75 87 ASN A CA 1
ATOM 702 C C . ASN A 1 87 ? 15.034 -8.745 -7.968 1.00 92.75 87 ASN A C 1
ATOM 704 O O . ASN A 1 87 ? 14.309 -9.722 -8.163 1.00 92.75 87 ASN A O 1
ATOM 708 N N . PHE A 1 88 ? 14.923 -7.612 -8.654 1.00 93.69 88 PHE A N 1
ATOM 709 C CA . PHE A 1 88 ? 14.003 -7.434 -9.768 1.00 93.69 88 PHE A CA 1
ATOM 710 C C . PHE A 1 88 ? 14.761 -7.561 -11.082 1.00 93.69 88 PHE A C 1
ATOM 712 O O . PHE A 1 88 ? 15.797 -6.925 -11.261 1.00 93.69 88 PHE A O 1
ATOM 719 N N . TYR A 1 89 ? 14.222 -8.363 -11.990 1.00 93.56 89 TYR A N 1
ATOM 720 C CA . TYR A 1 89 ? 14.782 -8.610 -13.310 1.00 93.56 89 TYR A CA 1
ATOM 721 C C . TYR A 1 89 ? 13.757 -8.247 -14.373 1.00 93.56 89 TYR A C 1
ATOM 723 O O . TYR A 1 89 ? 12.554 -8.440 -14.182 1.00 93.56 89 TYR A O 1
ATOM 731 N N . ASP A 1 90 ? 14.240 -7.737 -15.493 1.00 93.75 90 ASP A N 1
ATOM 732 C CA . ASP A 1 90 ? 13.426 -7.545 -16.680 1.00 93.75 90 ASP A CA 1
ATOM 733 C C . ASP A 1 90 ? 13.422 -8.853 -17.498 1.00 93.75 90 ASP A C 1
ATOM 735 O O . ASP A 1 90 ? 14.484 -9.322 -17.910 1.00 93.75 90 ASP A O 1
ATOM 739 N N . PRO A 1 91 ? 12.254 -9.488 -17.706 1.00 88.75 91 PRO A N 1
ATOM 740 C CA . PRO A 1 91 ? 12.167 -10.738 -18.455 1.00 88.75 91 PRO A CA 1
ATOM 741 C C . PRO A 1 91 ? 12.424 -10.561 -19.960 1.00 88.75 91 PRO A C 1
ATOM 743 O O . PRO A 1 91 ? 12.665 -11.554 -20.642 1.00 88.75 91 PRO A O 1
ATOM 746 N N . THR A 1 92 ? 12.359 -9.335 -20.492 1.00 89.50 92 THR A N 1
ATOM 747 C CA . THR A 1 92 ? 12.523 -9.063 -21.931 1.00 89.50 92 THR A CA 1
ATOM 748 C C . THR A 1 92 ? 13.986 -8.962 -22.366 1.00 89.50 92 THR A C 1
ATOM 750 O O . THR A 1 92 ? 14.296 -9.210 -23.528 1.00 89.50 92 THR A O 1
ATOM 753 N N . SER A 1 93 ? 14.900 -8.683 -21.436 1.00 87.69 93 SER A N 1
ATOM 754 C CA . SER A 1 93 ? 16.345 -8.556 -21.673 1.00 87.69 93 SER A CA 1
ATOM 755 C C . SER A 1 93 ? 17.130 -9.844 -21.375 1.00 87.69 93 SER A C 1
ATOM 757 O O . SER A 1 93 ? 18.315 -9.809 -21.045 1.00 87.69 93 SER A O 1
ATOM 759 N N . ALA A 1 94 ? 16.482 -11.007 -21.485 1.00 86.31 94 ALA A N 1
ATOM 760 C CA . ALA A 1 94 ? 17.113 -12.294 -21.212 1.00 86.31 94 ALA A CA 1
ATOM 761 C C . ALA A 1 94 ? 18.186 -12.654 -22.260 1.00 86.31 94 ALA A C 1
ATOM 763 O O . ALA A 1 94 ? 17.896 -12.795 -23.448 1.00 86.31 94 ALA A O 1
ATOM 764 N N . THR A 1 95 ? 19.421 -12.885 -21.808 1.00 86.69 95 THR A N 1
ATOM 765 C CA . THR A 1 95 ? 20.510 -13.405 -22.650 1.00 86.69 95 THR A CA 1
ATOM 766 C C . THR A 1 95 ? 20.520 -14.930 -22.610 1.00 86.69 95 THR A C 1
ATOM 768 O O . THR A 1 95 ? 20.807 -15.529 -21.572 1.00 86.69 95 THR A O 1
ATOM 771 N N . VAL A 1 96 ? 20.230 -15.573 -23.743 1.00 85.56 96 VAL A N 1
ATOM 772 C CA . VAL A 1 96 ? 20.310 -17.034 -23.878 1.00 85.56 96 VAL A CA 1
ATOM 773 C C . VAL A 1 96 ? 21.764 -17.436 -24.106 1.00 85.56 96 VAL A C 1
ATOM 775 O O . VAL A 1 96 ? 22.362 -17.085 -25.122 1.00 85.56 96 VAL A O 1
ATOM 778 N N . LEU A 1 97 ? 22.334 -18.188 -23.166 1.00 86.12 97 LEU A N 1
ATOM 779 C CA . LEU A 1 97 ? 23.639 -18.816 -23.350 1.00 86.12 97 LEU A CA 1
ATOM 780 C C . LEU A 1 97 ? 23.453 -20.080 -24.193 1.00 86.12 97 LEU A C 1
ATOM 782 O O . LEU A 1 97 ? 22.778 -21.016 -23.766 1.00 86.12 97 LEU A O 1
ATOM 786 N N . GLN A 1 98 ? 24.026 -20.102 -25.395 1.00 78.62 98 GLN A N 1
ATOM 787 C CA . GLN A 1 98 ? 24.060 -21.312 -26.214 1.00 78.62 98 GLN A CA 1
ATOM 788 C C . GLN A 1 98 ? 25.121 -22.267 -25.660 1.00 78.62 98 GLN A C 1
ATOM 790 O O . GLN A 1 98 ? 26.266 -21.874 -25.439 1.00 78.62 98 GLN A O 1
ATOM 795 N N . GLN A 1 99 ? 24.716 -23.508 -25.398 1.00 77.00 99 GLN A N 1
ATOM 796 C CA . GLN A 1 99 ? 25.600 -24.576 -24.940 1.00 77.00 99 GLN A CA 1
ATOM 797 C C . GLN A 1 99 ? 26.398 -25.099 -26.143 1.00 77.00 99 GLN A C 1
ATOM 799 O O . GLN A 1 99 ? 25.793 -25.462 -27.152 1.00 77.00 99 GLN A O 1
ATOM 804 N N . TYR A 1 100 ? 27.729 -25.074 -26.037 1.00 58.34 100 TYR A N 1
ATOM 805 C CA . TYR A 1 100 ? 28.663 -25.657 -27.009 1.00 58.34 100 TYR A CA 1
ATOM 806 C C . TYR A 1 100 ? 28.900 -27.138 -26.711 1.00 58.34 100 TYR A C 1
ATOM 808 O O . TYR A 1 100 ? 28.956 -27.479 -25.505 1.00 58.34 100 TYR A O 1
#

Nearest PDB structures (foldseek):
  9ij3-assembly1_A  TM=8.298E-01  e=6.940E-10  Mus musculus
  9ij5-assembly1_A  TM=8.237E-01  e=7.868E-10  Mus musculus
  9ij0-assembly1_A  TM=7.381E-01  e=1.895E-09  Mus musculus
  7ygn-assembly1_A  TM=7.264E-01  e=8.029E-09  Mus musculus
  5guh-assembly1_A  TM=7.805E-01  e=7.833E-04  Bombyx mori

Solvent-accessible surface area (backbone atoms only — not comparable to full-atom values): 6684 Å² total; per-residue (Å²): 112,70,68,59,60,56,57,76,41,35,92,78,64,45,95,58,71,48,69,79,87,83,59,77,49,56,93,66,89,72,64,65,68,43,79,44,81,45,67,39,88,90,76,70,46,82,40,81,47,76,49,66,63,84,77,84,88,53,92,89,39,78,68,49,57,64,52,49,51,51,52,48,54,54,51,39,50,74,71,63,33,43,78,57,94,93,44,75,41,61,77,87,76,68,81,82,81,81,86,130

Radius of gyration: 18.31 Å; Cα contacts (8 Å, |Δi|>4): 84; chains: 1; bounding box: 49×37×45 Å

Secondary structure (DSSP, 8-state):
-HHHHHHTTHHHH-S--EE-SS-EE-SSPPPSEEEEEEEETTTTEEEEEEEE------TT-TTHHHHHHHHHHHHHHHTTPEEETTEEE-GGG-------

pLDDT: mean 90.29, std 4.78, range [58.34, 95.25]

Mean predicted aligned error: 5.64 Å

Sequence (100 aa):
MRLRMLKEHQSVIGDISAFDGFLLYLPIKLPQNVNLKCERKTDGMEVNLKIQMTKILEPSSELCIPFYNVIF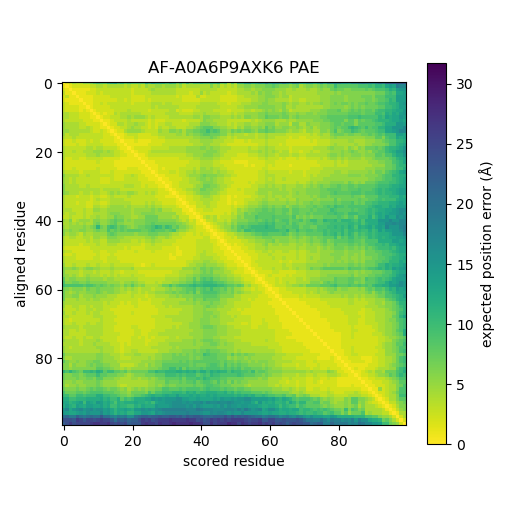RKVMKILDMKLVGRNFYDPTSATVLQQY